Protein AF-A0A383D7Y0-F1 (afdb_monomer_lite)

Sequence (96 aa):
MDNLLLKRKNKIKFNSSTVINTIRDIKKNGDKALIKYEKKFGKNSIIFSRPKEIQKQIKNLDKKVKKSIDLAYNRIFQFHSKQKLKNIFYKDKLQN

Organism: NCBI:txid408172

pLDDT: mean 91.06, std 8.97, range [62.38, 98.69]

Secondary structure (DSSP, 8-state):
-HHHHHHHHHHT----HHHHHHHHHHHHHHHHHHHHHIIIII----SS--HHHHHHHHHHS-HHHHHHHHHHHHHHHHHHHTTPPPPP----TT--

InterPro domains:
  IPR012131 Histidinol dehydrogenase [PF00815] (9-88)
  IPR012131 Histidinol dehydrogenase [PTHR21256] (7-86)

Radius of gyration: 23.92 Å; chains: 1; bounding box: 66×49×41 Å

Foldseek 3Di:
DVVVVVVVVVVPPPPDPVVVVLVVCCVVPPVVSVQVVCCVPVVDNDPDDDPVNVVVVLVPDDPVVNVVVVVVVVVVCVVVVVVDDDDDDDQDPVRD

Structure (mmCIF, N/CA/C/O backbone):
data_AF-A0A383D7Y0-F1
#
_entry.id   AF-A0A383D7Y0-F1
#
loop_
_atom_site.group_PDB
_atom_site.id
_atom_site.type_symbol
_atom_site.label_atom_id
_atom_site.label_alt_id
_atom_site.label_comp_id
_atom_site.label_asym_id
_atom_site.label_entity_id
_atom_site.label_seq_id
_atom_site.pdbx_PDB_ins_code
_atom_site.Cartn_x
_atom_site.Cartn_y
_atom_site.Cartn_z
_atom_site.occupancy
_atom_site.B_iso_or_equiv
_atom_site.auth_seq_id
_atom_site.auth_comp_id
_atom_site.auth_asym_id
_atom_site.auth_atom_id
_atom_site.pdbx_PDB_model_num
ATOM 1 N N . MET A 1 1 ? -9.019 31.326 -16.646 1.00 62.44 1 MET A N 1
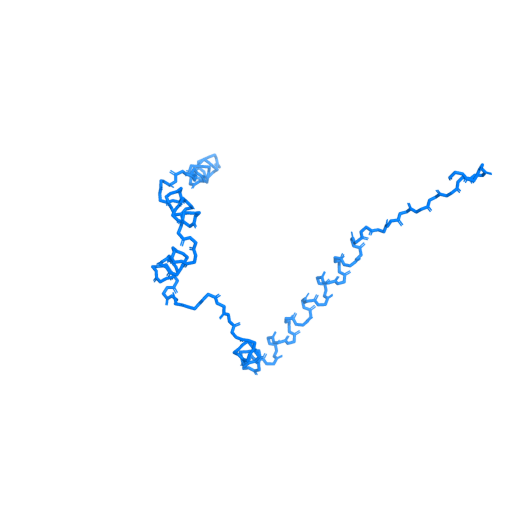ATOM 2 C CA . MET A 1 1 ? -8.112 30.254 -16.168 1.00 62.44 1 MET A CA 1
ATOM 3 C C . MET A 1 1 ? -7.850 30.381 -14.665 1.00 62.44 1 MET A C 1
ATOM 5 O O . MET A 1 1 ? -7.948 29.388 -13.948 1.00 62.44 1 MET A O 1
ATOM 9 N N . ASP A 1 2 ? -7.643 31.600 -14.162 1.00 73.81 2 ASP A N 1
ATOM 10 C CA . ASP A 1 2 ? -7.305 31.878 -12.754 1.00 73.81 2 ASP A CA 1
ATOM 11 C C . ASP A 1 2 ? -8.365 31.438 -11.746 1.00 73.81 2 ASP A C 1
ATOM 13 O O . ASP A 1 2 ? -8.038 30.946 -10.671 1.00 73.81 2 ASP A O 1
ATOM 17 N N . ASN A 1 3 ? -9.646 31.498 -12.118 1.00 84.94 3 ASN A N 1
ATOM 18 C CA . ASN A 1 3 ? -10.735 31.062 -11.245 1.00 84.94 3 ASN A CA 1
ATOM 19 C C . ASN A 1 3 ? -10.714 29.534 -10.990 1.00 84.94 3 ASN A C 1
ATOM 21 O O . ASN A 1 3 ? -11.070 29.072 -9.907 1.00 84.94 3 ASN A O 1
ATOM 25 N N . LEU A 1 4 ? -10.239 28.726 -11.951 1.00 88.38 4 LEU A N 1
ATOM 26 C CA . LEU A 1 4 ? -10.089 27.272 -11.783 1.00 88.38 4 LEU A CA 1
ATOM 27 C C . LEU A 1 4 ? -8.889 26.933 -10.886 1.00 88.38 4 LEU A C 1
ATOM 29 O O . LEU A 1 4 ? -8.998 26.093 -9.990 1.00 88.38 4 LEU A O 1
ATOM 33 N N . LEU A 1 5 ? -7.762 27.618 -11.096 1.00 89.19 5 LEU A N 1
ATOM 34 C CA . LEU A 1 5 ? -6.555 27.461 -10.281 1.00 89.19 5 LEU A CA 1
ATOM 35 C C . LEU A 1 5 ? -6.795 27.916 -8.835 1.00 89.19 5 LEU A C 1
ATOM 37 O O . LEU A 1 5 ? -6.401 27.225 -7.894 1.00 89.19 5 LEU A O 1
ATOM 41 N N . LEU A 1 6 ? -7.525 29.018 -8.649 1.00 87.88 6 LEU A N 1
ATOM 42 C CA . LEU A 1 6 ? -7.912 29.529 -7.338 1.00 87.88 6 LEU A CA 1
ATOM 43 C C . LEU A 1 6 ? -8.892 28.588 -6.623 1.00 87.88 6 LEU A C 1
ATOM 45 O O . LEU A 1 6 ? -8.700 28.293 -5.443 1.00 87.88 6 LEU A O 1
ATOM 49 N N . LYS A 1 7 ? -9.886 28.030 -7.331 1.00 85.56 7 LYS A N 1
ATOM 50 C CA . LYS A 1 7 ? -10.772 26.983 -6.784 1.00 85.56 7 LYS A CA 1
ATOM 51 C C . LYS A 1 7 ? -9.988 25.751 -6.331 1.00 85.56 7 LYS A C 1
ATOM 53 O O . LYS A 1 7 ? -10.223 25.254 -5.228 1.00 85.56 7 LYS A O 1
ATOM 58 N N . ARG A 1 8 ? -9.026 25.278 -7.134 1.00 83.06 8 ARG A N 1
ATOM 59 C CA . ARG A 1 8 ? -8.132 24.171 -6.756 1.00 83.06 8 ARG A CA 1
ATOM 60 C C . ARG A 1 8 ? -7.326 24.519 -5.501 1.00 83.06 8 ARG A C 1
ATOM 62 O O . ARG A 1 8 ? -7.324 23.730 -4.563 1.00 83.06 8 ARG A O 1
ATOM 69 N N . LYS A 1 9 ? -6.707 25.703 -5.446 1.00 81.50 9 LYS A N 1
ATOM 70 C CA . LYS A 1 9 ? -5.936 26.180 -4.284 1.00 81.50 9 LYS A CA 1
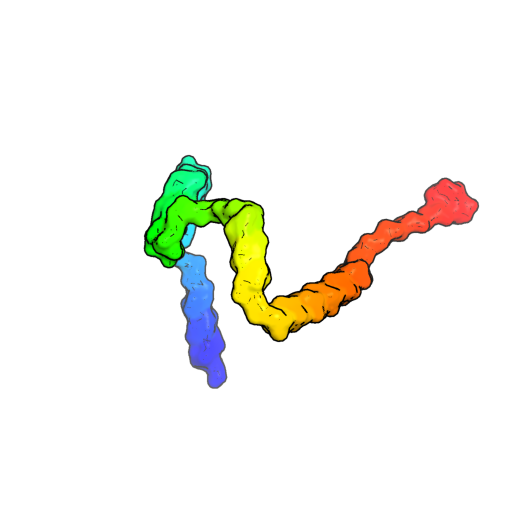ATOM 71 C C . LYS A 1 9 ? -6.785 26.241 -3.010 1.00 81.50 9 LYS A C 1
ATOM 73 O O . LYS A 1 9 ? -6.347 25.775 -1.963 1.00 81.50 9 LYS A O 1
ATOM 78 N N . ASN A 1 10 ? -8.014 26.746 -3.106 1.00 80.19 10 ASN A N 1
ATOM 79 C CA . ASN A 1 10 ? -8.921 26.867 -1.964 1.00 80.19 10 ASN A CA 1
ATOM 80 C C . ASN A 1 10 ? -9.431 25.507 -1.465 1.00 80.19 10 ASN A C 1
ATOM 82 O O . ASN A 1 10 ? -9.539 25.315 -0.257 1.00 80.19 10 ASN A O 1
ATOM 86 N N . LYS A 1 11 ? -9.656 24.533 -2.360 1.00 76.62 11 LYS A N 1
ATOM 87 C CA . LYS A 1 11 ? -9.995 23.146 -1.984 1.00 76.62 11 LYS A CA 1
ATOM 88 C C . LYS A 1 11 ? -8.848 22.426 -1.258 1.00 76.62 11 LYS A C 1
ATOM 90 O O . LYS A 1 11 ? -9.101 21.517 -0.477 1.00 76.62 11 LYS A O 1
ATOM 95 N N . ILE A 1 12 ? -7.599 22.830 -1.502 1.00 70.44 12 ILE A N 1
ATOM 96 C CA . ILE A 1 12 ? -6.390 22.237 -0.903 1.00 70.44 12 ILE A CA 1
ATOM 97 C C . ILE A 1 12 ? -6.103 22.791 0.508 1.00 70.44 12 ILE A C 1
ATOM 99 O O . ILE A 1 12 ? -5.175 22.322 1.160 1.00 70.44 12 ILE A O 1
ATOM 103 N N . LYS A 1 13 ? -6.885 23.742 1.048 1.00 67.00 13 LYS A N 1
ATOM 104 C CA . LYS A 1 13 ? -6.748 24.153 2.460 1.00 67.00 13 LYS A CA 1
ATOM 105 C C . LYS A 1 13 ? -7.157 23.002 3.400 1.00 67.00 13 LYS A C 1
ATOM 107 O O . LYS A 1 13 ? -8.279 22.929 3.890 1.00 67.00 13 LYS A O 1
ATOM 112 N N . PHE A 1 14 ? -6.214 22.096 3.647 1.00 62.50 14 PHE A N 1
ATOM 113 C CA . PHE A 1 14 ? -6.307 20.943 4.534 1.00 62.50 14 PHE A CA 1
ATOM 114 C C . PHE A 1 14 ? -6.059 21.373 5.979 1.00 62.50 14 PHE A C 1
ATOM 116 O O . PHE A 1 14 ? -4.988 21.153 6.519 1.00 62.50 14 PHE A O 1
ATOM 123 N N . ASN A 1 15 ? -7.058 21.981 6.613 1.00 62.38 15 ASN A N 1
ATOM 124 C CA . ASN A 1 15 ? -7.065 22.191 8.063 1.00 62.38 15 ASN A CA 1
ATOM 125 C C . ASN A 1 15 ? -8.424 21.785 8.635 1.00 62.38 15 ASN A C 1
ATOM 127 O O . ASN A 1 15 ? -9.086 22.541 9.340 1.00 62.38 15 ASN A O 1
ATOM 131 N N . SER A 1 16 ? -8.867 20.571 8.300 1.00 75.56 16 SER A N 1
ATOM 132 C CA . SER A 1 16 ? -10.018 19.992 8.980 1.00 75.56 16 SER A CA 1
ATOM 133 C C . SER A 1 16 ? -9.588 19.603 10.393 1.00 75.56 16 SER A C 1
ATOM 135 O O . SER A 1 16 ? -8.749 18.719 10.578 1.00 75.56 16 SER A O 1
ATOM 137 N N . SER A 1 17 ? -10.177 20.253 11.397 1.00 85.62 17 SER A N 1
ATOM 138 C CA . SER A 1 17 ? -10.040 19.896 12.814 1.00 85.62 17 SER A CA 1
ATOM 139 C C . SER A 1 17 ? -10.283 18.400 13.061 1.00 85.62 17 SER A C 1
ATOM 141 O O . SER A 1 17 ? -9.675 17.813 13.956 1.00 85.62 17 SER A O 1
ATOM 143 N N . THR A 1 18 ? -11.091 17.750 12.215 1.00 87.81 18 THR A N 1
ATOM 144 C CA . THR A 1 18 ? -11.315 16.302 12.214 1.00 87.81 18 THR A CA 1
ATOM 145 C C . THR A 1 18 ? -10.034 15.511 11.966 1.00 87.81 18 THR A C 1
ATOM 147 O O . THR A 1 18 ? -9.760 14.590 12.724 1.00 87.81 18 THR A O 1
ATOM 150 N N . VAL A 1 19 ? -9.222 15.877 10.966 1.00 90.88 19 VAL A N 1
ATOM 151 C CA . VAL A 1 19 ? -7.973 15.158 10.643 1.00 90.88 19 VAL A CA 1
ATOM 152 C C . VAL A 1 19 ? -6.998 15.244 11.813 1.00 90.88 19 VAL A C 1
ATOM 154 O O . VAL A 1 19 ? -6.446 14.233 12.241 1.00 90.88 19 VAL A O 1
ATOM 157 N N . ILE A 1 20 ? -6.843 16.440 12.384 1.00 93.12 20 ILE A N 1
ATOM 158 C CA . ILE A 1 20 ? -5.946 16.659 13.522 1.00 93.12 20 ILE A CA 1
ATOM 159 C C . ILE A 1 20 ? -6.413 15.838 14.733 1.00 93.12 20 ILE A C 1
ATOM 161 O O . ILE A 1 20 ? -5.604 15.183 15.392 1.00 93.12 20 ILE A O 1
ATOM 165 N N . ASN A 1 21 ? -7.717 15.826 15.013 1.00 94.62 21 ASN A N 1
ATOM 166 C CA . ASN A 1 21 ? -8.276 15.040 16.110 1.00 94.62 21 ASN A CA 1
ATOM 167 C C . ASN A 1 21 ? -8.121 13.533 15.880 1.00 94.62 21 ASN A C 1
ATOM 169 O O . ASN A 1 21 ? -7.766 12.825 16.817 1.00 94.62 21 ASN A O 1
ATOM 173 N N . THR A 1 22 ? -8.300 13.047 14.649 1.00 95.25 22 THR A N 1
ATOM 174 C CA . THR A 1 22 ? -8.056 11.644 14.287 1.00 95.25 22 THR A CA 1
ATOM 175 C C . THR A 1 22 ? -6.598 11.249 14.518 1.00 95.25 22 THR A C 1
ATOM 177 O O . THR A 1 22 ? -6.348 10.226 15.149 1.00 95.25 22 THR A O 1
ATOM 180 N N . ILE A 1 23 ? -5.630 12.071 14.095 1.00 95.81 23 ILE A N 1
ATOM 181 C CA . ILE A 1 23 ? -4.200 11.800 14.320 1.00 95.81 23 ILE A CA 1
ATOM 182 C C . ILE A 1 23 ? -3.872 11.780 15.820 1.00 95.81 23 ILE A C 1
ATOM 184 O O . ILE A 1 23 ? -3.189 10.868 16.283 1.00 95.81 23 ILE A O 1
ATOM 188 N N . ARG A 1 24 ? -4.373 12.750 16.602 1.00 97.00 24 ARG A N 1
ATOM 189 C CA . ARG A 1 24 ? -4.175 12.776 18.066 1.00 97.00 24 ARG A CA 1
ATOM 190 C C . ARG A 1 24 ? -4.776 11.545 18.746 1.00 97.00 24 A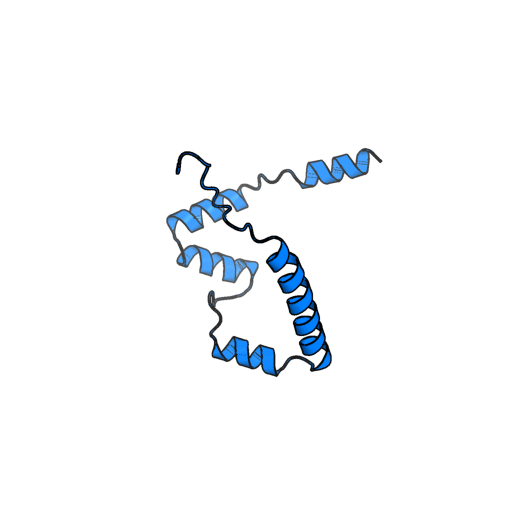RG A C 1
ATOM 192 O O . ARG A 1 24 ? -4.145 10.978 19.632 1.00 97.00 24 ARG A O 1
ATOM 199 N N . ASP A 1 25 ? -5.970 11.134 18.326 1.00 98.06 25 ASP A N 1
ATOM 200 C CA . ASP A 1 25 ? -6.659 9.947 18.837 1.00 98.06 25 ASP A CA 1
ATOM 201 C C . ASP A 1 25 ? -5.864 8.670 18.521 1.00 98.06 25 ASP A C 1
ATOM 203 O O . ASP A 1 25 ? -5.629 7.869 19.419 1.00 98.06 25 ASP A O 1
ATOM 207 N N . ILE A 1 26 ? -5.345 8.518 17.295 1.00 97.69 26 ILE A N 1
ATOM 208 C CA . ILE A 1 26 ? -4.471 7.391 16.916 1.00 97.69 26 ILE A CA 1
ATOM 209 C C . ILE A 1 26 ? -3.174 7.402 17.731 1.00 97.69 26 ILE A C 1
ATOM 211 O O . ILE A 1 26 ? -2.781 6.369 18.264 1.00 97.69 26 ILE A O 1
ATOM 215 N N . LYS A 1 27 ? -2.531 8.564 17.901 1.00 98.06 27 LYS A N 1
ATOM 216 C CA . LYS A 1 27 ? -1.300 8.679 18.699 1.00 98.06 27 LYS A CA 1
ATOM 217 C C . LYS A 1 27 ? -1.519 8.286 20.166 1.00 98.06 27 LYS A C 1
ATOM 219 O O . LYS A 1 27 ? -0.628 7.703 20.770 1.00 98.06 27 LYS A O 1
ATOM 224 N N . LYS A 1 28 ? -2.682 8.620 20.739 1.00 98.44 28 LYS A N 1
ATOM 225 C CA . LYS A 1 28 ? -3.018 8.325 22.141 1.00 98.44 28 LYS A CA 1
ATOM 226 C C . LYS A 1 28 ? -3.517 6.892 22.348 1.00 98.44 28 LYS A C 1
ATOM 228 O O . LYS A 1 28 ? -3.182 6.281 23.354 1.00 98.44 28 LYS A O 1
ATOM 233 N N . ASN A 1 29 ? -4.343 6.383 21.434 1.00 98.06 29 ASN A N 1
ATOM 234 C CA . ASN A 1 29 ? -5.125 5.157 21.631 1.00 98.06 29 ASN A CA 1
ATOM 235 C C . ASN A 1 29 ? -4.743 4.006 20.679 1.00 98.06 29 ASN A C 1
ATOM 237 O O . ASN A 1 29 ? -5.372 2.948 20.737 1.00 98.06 29 ASN A O 1
ATOM 241 N N . GLY A 1 30 ? -3.747 4.196 19.807 1.00 96.44 30 GLY A N 1
ATOM 242 C CA . GLY A 1 30 ? -3.170 3.163 18.941 1.00 96.44 30 GLY A CA 1
ATOM 243 C C . GLY A 1 30 ? -4.209 2.395 18.120 1.00 96.44 30 GLY A C 1
ATOM 244 O O . GLY A 1 30 ? -5.144 2.977 17.558 1.00 96.44 30 GLY A O 1
ATOM 245 N N . ASP A 1 31 ? -4.077 1.068 18.102 1.00 95.44 31 ASP A N 1
ATOM 246 C CA . ASP A 1 31 ? -4.924 0.162 17.316 1.00 95.44 31 ASP A CA 1
ATOM 247 C C . ASP A 1 31 ? -6.412 0.256 17.669 1.00 95.44 31 ASP A C 1
ATOM 249 O O . ASP A 1 31 ? -7.271 0.082 16.804 1.00 95.44 31 ASP A O 1
ATOM 253 N N . LYS A 1 32 ? -6.759 0.604 18.916 1.00 95.88 32 LYS A N 1
ATOM 254 C CA . LYS A 1 32 ? -8.163 0.800 19.307 1.00 95.88 32 LYS A CA 1
ATOM 255 C C . LYS A 1 32 ? -8.792 1.960 18.535 1.00 95.88 32 LYS A C 1
ATOM 257 O O . LYS A 1 32 ? -9.925 1.843 18.061 1.00 95.88 32 LYS A O 1
ATOM 262 N N . ALA A 1 33 ? -8.067 3.071 18.394 1.00 97.00 33 ALA A N 1
ATOM 263 C CA . ALA A 1 33 ? -8.506 4.187 17.563 1.00 97.00 33 ALA A CA 1
ATOM 264 C C . ALA A 1 33 ? -8.472 3.824 16.073 1.00 97.00 33 ALA A C 1
ATOM 266 O O . ALA A 1 33 ? -9.406 4.176 15.354 1.00 97.00 33 ALA A O 1
ATOM 267 N N . LEU A 1 34 ? -7.468 3.071 15.618 1.00 96.19 34 LEU A N 1
ATOM 268 C CA . LEU A 1 34 ? -7.401 2.602 14.233 1.00 96.19 34 LEU A CA 1
ATOM 269 C C . LEU A 1 34 ? -8.643 1.779 13.850 1.00 96.19 34 LEU A C 1
ATOM 271 O O . LEU A 1 34 ? -9.344 2.143 12.911 1.00 96.19 34 LEU A O 1
ATOM 275 N N . ILE A 1 35 ? -9.000 0.753 14.632 1.00 96.00 35 ILE A N 1
ATOM 276 C CA . ILE A 1 35 ? -10.200 -0.076 14.404 1.00 96.00 35 ILE A CA 1
ATOM 277 C C . ILE A 1 35 ? -11.475 0.775 14.443 1.00 96.00 35 ILE A C 1
ATOM 279 O O . ILE A 1 35 ? -12.390 0.570 13.645 1.00 96.00 35 ILE A O 1
ATOM 283 N N . LYS A 1 36 ? -11.561 1.742 15.365 1.00 96.12 36 LYS A N 1
ATOM 284 C CA . LYS A 1 36 ? -12.692 2.680 15.447 1.00 96.12 36 LYS A CA 1
ATOM 285 C C . LYS A 1 36 ? -12.865 3.460 14.138 1.00 96.12 36 LYS A C 1
ATOM 287 O O . LYS A 1 36 ? -13.994 3.586 13.662 1.00 96.12 36 LYS A O 1
ATOM 292 N N . TYR A 1 37 ? -11.783 3.980 13.557 1.00 96.25 37 TYR A N 1
ATOM 293 C CA . TYR A 1 37 ? -11.850 4.742 12.307 1.00 96.25 37 TYR A CA 1
ATOM 294 C C . TYR A 1 37 ? -12.038 3.854 11.070 1.00 96.25 37 TYR A C 1
ATOM 296 O O . TYR A 1 37 ? -12.810 4.232 10.190 1.00 96.25 37 TYR A O 1
ATOM 304 N N . GLU A 1 38 ? -11.456 2.654 11.042 1.00 95.81 38 GLU A N 1
ATOM 305 C CA . GLU A 1 38 ? -11.711 1.645 10.002 1.00 95.81 38 GLU A CA 1
ATOM 306 C C . GLU A 1 38 ? -13.188 1.242 9.949 1.00 95.81 38 GLU A C 1
ATOM 308 O O . GLU A 1 38 ? -13.799 1.227 8.880 1.00 95.81 38 GLU A O 1
ATOM 313 N N . LYS A 1 39 ? -13.821 1.024 11.108 1.00 95.69 39 LYS A N 1
ATOM 314 C CA . LYS A 1 39 ? -15.264 0.750 11.171 1.00 95.69 39 LYS A CA 1
ATOM 315 C C . LYS A 1 39 ? -16.086 1.933 10.668 1.00 95.69 39 LYS A C 1
ATOM 317 O O . LYS A 1 39 ? -17.058 1.738 9.944 1.00 95.69 39 LYS A O 1
ATOM 322 N N . LYS A 1 40 ? -15.697 3.156 11.044 1.00 94.81 40 LYS A N 1
ATOM 323 C CA . LYS A 1 40 ? -16.423 4.382 10.691 1.00 94.81 40 LYS A CA 1
ATOM 324 C C . LYS A 1 40 ? -16.374 4.687 9.193 1.00 94.81 40 LYS A C 1
ATOM 326 O O . LYS A 1 40 ? -17.398 5.060 8.630 1.00 94.81 40 LYS A O 1
ATOM 331 N N . PHE A 1 41 ? -15.202 4.581 8.571 1.00 94.06 41 PHE A N 1
ATOM 332 C CA . PHE A 1 41 ? -14.989 5.046 7.197 1.00 94.06 41 PHE A CA 1
ATOM 333 C C . PHE A 1 41 ? -14.865 3.907 6.183 1.00 94.06 41 PHE A C 1
ATOM 335 O O . PHE A 1 41 ? -15.387 4.025 5.079 1.00 94.06 41 PHE A O 1
ATOM 342 N N . GLY A 1 42 ? -14.213 2.805 6.556 1.00 92.31 42 GLY A N 1
ATOM 343 C CA . GLY A 1 42 ? -13.986 1.643 5.692 1.00 92.31 42 GLY A CA 1
ATOM 344 C C . GLY A 1 42 ? -15.005 0.517 5.869 1.00 92.31 42 GLY A C 1
ATOM 345 O O . GLY A 1 42 ? -14.959 -0.453 5.118 1.00 92.31 42 GLY A O 1
ATOM 346 N N . LYS A 1 43 ? -15.913 0.615 6.857 1.00 94.00 43 LYS A N 1
ATOM 347 C CA . LYS A 1 43 ? -16.829 -0.470 7.269 1.00 94.00 43 LYS A CA 1
ATOM 348 C C . LYS A 1 43 ? -16.091 -1.793 7.522 1.00 94.00 43 LYS A C 1
ATOM 350 O O . LYS A 1 43 ? -16.633 -2.871 7.299 1.00 94.00 43 LYS A O 1
ATOM 355 N N . ASN A 1 44 ? -14.851 -1.698 7.995 1.00 91.69 44 ASN A N 1
ATOM 356 C CA . ASN A 1 44 ? -13.949 -2.824 8.173 1.00 91.69 44 ASN A CA 1
ATOM 357 C C . ASN A 1 44 ? -13.564 -2.974 9.651 1.00 91.69 44 ASN A C 1
ATOM 359 O O . ASN A 1 44 ? -13.429 -1.996 10.384 1.00 91.69 44 ASN A O 1
ATOM 363 N N . SER A 1 45 ? -13.405 -4.214 10.101 1.00 89.44 45 SER A N 1
ATOM 364 C CA . SER A 1 45 ? -12.967 -4.556 11.457 1.00 89.44 45 SER A CA 1
ATOM 365 C C . SER A 1 45 ? -11.603 -5.248 11.491 1.00 89.44 45 SER A C 1
ATOM 367 O O . SER A 1 45 ? -11.068 -5.465 12.577 1.00 89.44 45 SER A O 1
ATOM 369 N N . ILE A 1 46 ? -11.039 -5.585 10.327 1.00 89.44 46 ILE A N 1
ATOM 370 C CA . ILE A 1 46 ? -9.803 -6.355 10.182 1.00 89.44 46 ILE A CA 1
ATOM 371 C C . ILE A 1 46 ? -8.699 -5.441 9.649 1.00 89.44 46 ILE A C 1
ATOM 373 O O . ILE A 1 46 ? -8.782 -4.960 8.526 1.00 89.44 46 ILE A O 1
ATOM 377 N N . ILE A 1 47 ? -7.632 -5.248 10.424 1.00 88.38 47 ILE A N 1
ATOM 378 C CA . ILE A 1 47 ? -6.495 -4.411 9.999 1.00 88.38 47 ILE A CA 1
ATOM 379 C C . ILE A 1 47 ? -5.526 -5.198 9.102 1.00 88.38 47 ILE A C 1
ATOM 381 O O . ILE A 1 47 ? -4.984 -4.661 8.140 1.00 88.38 47 ILE A O 1
ATOM 385 N N . PHE A 1 48 ? -5.327 -6.488 9.387 1.00 88.94 48 PHE A N 1
ATOM 386 C CA . PHE A 1 48 ? -4.352 -7.325 8.686 1.00 88.94 48 PHE A CA 1
ATOM 387 C C . PHE A 1 48 ? -5.024 -8.424 7.868 1.00 88.94 48 PHE A C 1
ATOM 389 O O . PHE A 1 48 ? -5.803 -9.226 8.386 1.00 88.94 48 PHE A O 1
A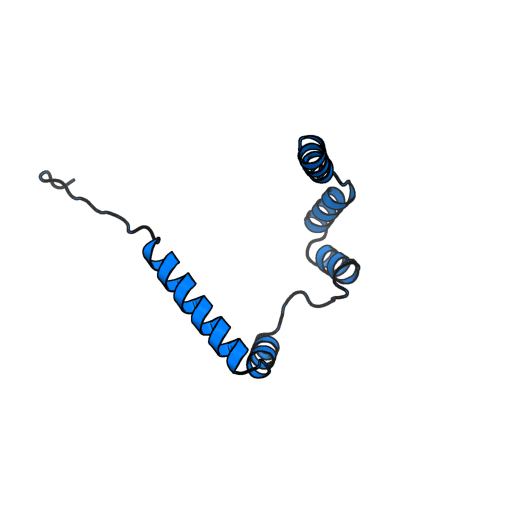TOM 396 N N . SER A 1 49 ? -4.662 -8.512 6.590 1.00 90.31 49 SER A N 1
ATOM 397 C CA . SER A 1 49 ? -5.071 -9.623 5.731 1.00 90.31 49 SER A CA 1
ATOM 398 C C . SER A 1 49 ? -4.220 -10.860 6.011 1.00 90.31 49 SER A C 1
ATOM 400 O O . SER A 1 49 ? -2.992 -10.795 6.028 1.00 90.31 49 SER A O 1
ATOM 402 N N . ARG A 1 50 ? -4.863 -12.017 6.201 1.00 94.12 50 ARG A N 1
ATOM 403 C CA . ARG A 1 50 ? -4.149 -13.286 6.402 1.00 94.12 50 ARG A CA 1
ATOM 404 C C . ARG A 1 50 ? -3.512 -13.737 5.079 1.00 94.12 50 ARG A C 1
ATOM 406 O O . ARG A 1 50 ? -4.193 -13.678 4.055 1.00 94.12 50 ARG A O 1
ATOM 413 N N . PRO A 1 51 ? -2.286 -14.295 5.072 1.00 95.38 51 PRO A N 1
ATOM 414 C CA . PRO A 1 51 ? -1.636 -14.762 3.841 1.00 95.38 51 PRO A CA 1
ATOM 415 C C . PRO A 1 51 ? -2.495 -15.723 3.003 1.00 95.38 51 PRO A C 1
ATOM 417 O O . PRO A 1 51 ? -2.517 -15.638 1.777 1.00 95.38 51 PRO A O 1
ATOM 420 N N . LYS A 1 52 ? -3.268 -16.595 3.667 1.00 96.25 52 LYS A N 1
ATOM 421 C CA . LYS A 1 52 ? -4.209 -17.517 3.010 1.00 96.25 52 LYS A CA 1
ATOM 422 C C . LYS A 1 52 ? -5.314 -16.788 2.236 1.00 96.25 52 LYS A C 1
ATOM 424 O O . LYS A 1 52 ? -5.630 -17.187 1.118 1.00 96.25 52 LYS A O 1
ATOM 429 N N . GLU A 1 53 ? -5.869 -15.716 2.803 1.00 94.44 53 GLU A N 1
ATOM 430 C CA . GLU A 1 53 ? -6.895 -14.900 2.139 1.00 94.44 53 GLU A CA 1
ATOM 431 C C . GLU A 1 53 ? -6.307 -14.195 0.918 1.00 94.44 53 GLU A C 1
ATOM 433 O O . GLU A 1 53 ? -6.881 -14.258 -0.164 1.00 94.44 53 GLU A O 1
ATOM 438 N N . ILE A 1 54 ? -5.108 -13.619 1.053 1.00 95.69 54 ILE A N 1
ATOM 439 C CA . ILE A 1 54 ? -4.399 -12.973 -0.061 1.00 95.69 54 ILE A CA 1
ATOM 440 C C . ILE A 1 54 ? -4.192 -13.973 -1.207 1.00 95.69 54 ILE A C 1
ATOM 442 O O . ILE A 1 54 ? -4.530 -13.691 -2.355 1.00 95.69 54 ILE A O 1
ATOM 446 N N . GLN A 1 55 ? -3.700 -15.176 -0.900 1.00 96.38 55 GLN A N 1
ATOM 447 C CA . GLN A 1 55 ? -3.482 -16.210 -1.908 1.00 96.38 55 GLN A CA 1
ATOM 448 C C . GLN A 1 55 ? -4.790 -16.645 -2.586 1.00 96.38 55 GLN A C 1
ATOM 450 O O . GLN A 1 55 ? -4.806 -16.864 -3.798 1.00 96.38 55 GLN A O 1
ATOM 455 N N . LYS A 1 56 ? -5.885 -16.762 -1.825 1.00 97.00 56 LYS A N 1
ATOM 456 C CA . LYS A 1 56 ? -7.216 -17.074 -2.361 1.00 97.00 56 LYS A CA 1
ATOM 457 C C . LYS A 1 56 ? -7.681 -15.996 -3.340 1.00 97.00 56 LYS A C 1
ATOM 459 O O . LYS A 1 56 ? -8.081 -16.332 -4.449 1.00 97.00 56 LYS A O 1
ATOM 464 N N . GLN A 1 57 ? -7.560 -14.719 -2.974 1.00 95.88 57 GLN A N 1
ATOM 465 C CA . GLN A 1 57 ? -7.923 -13.607 -3.858 1.00 95.88 57 GLN A CA 1
ATOM 466 C C . GLN A 1 57 ? -7.083 -13.608 -5.142 1.00 95.88 57 GLN A C 1
ATOM 468 O O . GLN A 1 57 ? -7.634 -13.499 -6.233 1.00 95.88 57 GLN A O 1
ATOM 473 N N . ILE A 1 58 ? -5.767 -13.836 -5.040 1.00 95.94 58 ILE A N 1
ATOM 474 C CA . ILE A 1 58 ? -4.877 -13.918 -6.211 1.00 95.94 58 ILE A CA 1
ATOM 475 C C . ILE A 1 58 ? -5.274 -15.065 -7.150 1.00 95.94 58 ILE A C 1
ATOM 477 O O . ILE A 1 58 ? -5.199 -14.916 -8.369 1.00 95.94 58 ILE A O 1
ATOM 481 N N . LYS A 1 59 ? -5.681 -16.219 -6.606 1.00 95.88 59 LYS A N 1
ATOM 482 C CA . LYS A 1 59 ? -6.130 -17.372 -7.406 1.00 95.88 59 LYS A CA 1
ATOM 483 C C . LYS A 1 59 ? -7.444 -17.103 -8.143 1.00 95.88 59 LYS A C 1
ATOM 485 O O . LYS A 1 59 ? -7.627 -17.646 -9.225 1.00 95.88 59 LYS A O 1
ATOM 490 N N . ASN A 1 60 ? -8.315 -16.272 -7.575 1.00 97.31 60 ASN A N 1
ATOM 491 C CA . ASN A 1 60 ? -9.626 -15.950 -8.140 1.00 97.31 60 ASN A CA 1
ATOM 492 C C . ASN A 1 60 ? -9.583 -14.859 -9.224 1.00 97.31 60 ASN A C 1
ATOM 494 O O . ASN A 1 60 ? -10.601 -14.601 -9.862 1.00 97.31 60 ASN A O 1
ATOM 498 N N . LEU A 1 61 ? -8.440 -14.197 -9.428 1.00 97.31 61 LEU A N 1
ATOM 499 C CA . LEU A 1 61 ? -8.287 -13.192 -10.478 1.00 97.31 61 LEU A CA 1
ATOM 500 C C . LEU A 1 61 ? -8.374 -13.823 -11.871 1.00 97.31 61 LEU A C 1
ATOM 502 O O . LEU A 1 61 ? -7.826 -14.898 -12.122 1.00 97.31 61 LEU A O 1
ATOM 506 N N . ASP A 1 62 ? -8.981 -13.090 -12.805 1.00 98.12 62 ASP A N 1
ATOM 507 C CA . ASP A 1 62 ? -8.950 -13.451 -14.218 1.00 98.12 62 ASP A CA 1
ATOM 508 C C . ASP A 1 62 ? -7.503 -13.619 -14.720 1.00 98.12 62 ASP A C 1
ATOM 510 O O . ASP A 1 62 ? -6.585 -12.867 -14.371 1.00 98.12 62 ASP A O 1
ATOM 514 N N . LYS A 1 63 ? -7.298 -14.611 -15.591 1.00 97.81 63 LYS A N 1
ATOM 515 C CA . LYS A 1 63 ? -5.968 -14.978 -16.084 1.00 97.81 63 LYS A CA 1
ATOM 516 C C . LYS A 1 63 ? -5.315 -13.854 -16.890 1.00 97.81 63 LYS A C 1
ATOM 518 O O . LYS A 1 63 ? -4.093 -13.710 -16.819 1.00 97.81 63 LYS A O 1
ATOM 523 N N . LYS A 1 64 ? -6.079 -13.076 -17.668 1.00 98.19 64 LYS A N 1
ATOM 524 C CA . LYS A 1 64 ? -5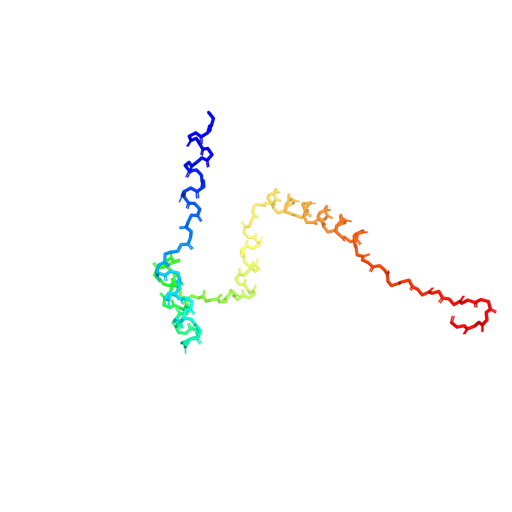.535 -11.934 -18.422 1.00 98.19 64 LYS A CA 1
ATOM 525 C C . LYS A 1 64 ? -5.152 -10.813 -17.465 1.00 98.19 64 LYS A C 1
ATOM 527 O O . LYS A 1 64 ? -4.054 -10.283 -17.592 1.00 98.19 64 LYS A O 1
ATOM 532 N N . VAL A 1 65 ? -5.993 -10.518 -16.472 1.00 98.19 65 VAL A N 1
ATOM 533 C CA . VAL A 1 65 ? -5.683 -9.524 -15.429 1.00 98.19 65 VAL A CA 1
ATOM 534 C C . VAL A 1 65 ? -4.394 -9.890 -14.693 1.00 98.19 65 VAL A C 1
ATOM 536 O O . VAL A 1 65 ? -3.498 -9.054 -14.588 1.00 98.19 65 VAL A O 1
ATOM 539 N N . LYS A 1 66 ? -4.246 -11.151 -14.266 1.00 97.94 66 LYS A N 1
ATOM 540 C CA . LYS A 1 66 ? -3.028 -11.627 -13.598 1.00 97.94 66 LYS A CA 1
ATOM 541 C C . LYS A 1 66 ? -1.780 -11.424 -14.462 1.00 97.94 66 LYS A C 1
ATOM 543 O O . LYS A 1 66 ? -0.815 -10.824 -14.004 1.00 97.94 66 LYS A O 1
ATOM 548 N N . LYS A 1 67 ? -1.832 -11.836 -15.734 1.00 98.12 67 LYS A N 1
ATOM 549 C CA . LYS A 1 67 ? -0.724 -11.640 -16.686 1.00 98.12 67 LYS A CA 1
ATOM 550 C C . LYS A 1 67 ? -0.364 -10.165 -16.877 1.00 98.12 67 LYS A C 1
ATOM 55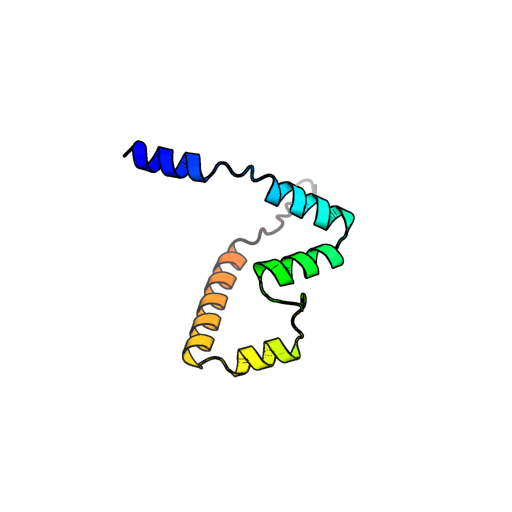2 O O . LYS A 1 67 ? 0.815 -9.836 -16.967 1.00 98.12 67 LYS A O 1
ATOM 557 N N . SER A 1 68 ? -1.357 -9.280 -16.940 1.00 98.50 68 SER A N 1
ATOM 558 C CA . SER A 1 68 ? -1.129 -7.838 -17.072 1.00 98.50 68 SER A CA 1
ATOM 559 C C . SER A 1 68 ? -0.449 -7.246 -15.836 1.00 98.50 68 SER A C 1
ATOM 561 O O . SER A 1 68 ? 0.457 -6.426 -15.981 1.00 98.50 68 SER A O 1
ATOM 563 N N . ILE A 1 69 ? -0.838 -7.685 -14.632 1.00 98.31 69 ILE A N 1
ATOM 564 C CA . ILE A 1 69 ? -0.180 -7.289 -13.377 1.00 98.31 69 ILE A CA 1
ATOM 565 C C . ILE A 1 69 ? 1.274 -7.780 -13.362 1.00 98.31 69 ILE A C 1
ATOM 567 O O . ILE A 1 69 ? 2.170 -6.985 -13.085 1.00 98.31 69 ILE A O 1
ATOM 571 N N . ASP A 1 70 ? 1.521 -9.042 -13.730 1.00 98.25 70 ASP A N 1
ATOM 572 C CA . ASP A 1 70 ? 2.874 -9.618 -13.788 1.00 98.25 70 ASP A CA 1
ATOM 573 C C . ASP A 1 70 ? 3.770 -8.859 -14.788 1.00 98.25 70 ASP A C 1
ATOM 575 O O . ASP A 1 70 ? 4.927 -8.543 -14.499 1.00 98.25 70 ASP A O 1
ATOM 579 N N . LEU A 1 71 ? 3.229 -8.495 -15.957 1.00 98.62 71 LEU A N 1
ATOM 580 C CA . LEU A 1 71 ? 3.937 -7.687 -16.952 1.00 98.62 71 LEU A CA 1
ATOM 581 C C . LEU A 1 71 ? 4.279 -6.289 -16.415 1.00 98.62 71 LEU A C 1
ATOM 583 O O . LEU A 1 71 ? 5.411 -5.827 -16.580 1.00 98.62 71 LEU A O 1
ATOM 587 N N . ALA A 1 72 ? 3.319 -5.614 -15.776 1.00 98.69 72 ALA A N 1
ATOM 588 C CA . ALA A 1 72 ? 3.533 -4.294 -15.189 1.00 98.69 72 ALA A CA 1
ATOM 589 C C . ALA A 1 72 ? 4.598 -4.342 -14.085 1.00 98.69 72 ALA A C 1
ATOM 591 O O . ALA A 1 72 ? 5.531 -3.536 -14.101 1.00 98.69 72 ALA A O 1
ATOM 592 N N . TYR A 1 73 ? 4.509 -5.328 -13.186 1.00 98.62 73 TYR A N 1
ATOM 593 C CA . TYR A 1 73 ? 5.492 -5.561 -12.131 1.00 98.62 73 TYR A CA 1
ATOM 594 C C . TYR A 1 73 ? 6.905 -5.703 -12.704 1.00 98.62 73 TYR A C 1
ATOM 596 O O . TYR A 1 73 ? 7.804 -4.972 -12.291 1.00 98.62 73 TYR A O 1
ATOM 604 N N . ASN A 1 74 ? 7.094 -6.571 -13.704 1.00 98.69 74 ASN A N 1
ATOM 605 C CA . ASN A 1 74 ? 8.408 -6.810 -14.301 1.00 98.69 74 ASN A CA 1
ATOM 606 C C . ASN A 1 74 ? 9.020 -5.532 -14.887 1.00 98.69 74 ASN A C 1
ATOM 608 O O . ASN A 1 74 ? 10.202 -5.262 -14.678 1.00 98.69 74 ASN A O 1
ATOM 612 N N . ARG A 1 75 ? 8.221 -4.707 -15.574 1.00 98.62 75 ARG A N 1
ATOM 613 C CA . ARG A 1 75 ? 8.696 -3.446 -16.168 1.00 98.62 75 ARG A CA 1
ATOM 614 C C . ARG A 1 75 ? 9.076 -2.418 -15.105 1.00 98.62 75 ARG A C 1
ATOM 616 O O . ARG A 1 75 ? 10.145 -1.820 -15.202 1.00 98.62 75 ARG A O 1
ATOM 623 N N . ILE A 1 76 ? 8.225 -2.232 -14.092 1.00 98.56 76 ILE A N 1
ATOM 624 C CA . ILE A 1 76 ? 8.472 -1.298 -12.982 1.00 98.56 76 ILE A CA 1
ATOM 625 C C . ILE A 1 76 ? 9.721 -1.733 -12.208 1.00 98.56 76 ILE A C 1
ATOM 627 O O . ILE A 1 76 ? 10.611 -0.922 -11.950 1.00 98.56 76 ILE A O 1
ATOM 631 N N . PHE A 1 77 ? 9.834 -3.026 -11.899 1.00 98.25 77 PHE A N 1
ATOM 632 C CA . PHE A 1 77 ? 10.983 -3.586 -11.198 1.00 98.25 77 PHE A CA 1
ATOM 633 C C . PHE A 1 77 ? 12.284 -3.407 -11.987 1.00 98.25 77 PHE A C 1
ATOM 635 O O . PHE A 1 77 ? 13.268 -2.927 -11.431 1.00 98.25 77 PHE A O 1
ATOM 642 N N . GLN A 1 78 ? 12.296 -3.741 -13.282 1.00 98.25 78 GLN A N 1
ATOM 643 C CA . GLN A 1 78 ? 13.473 -3.568 -14.142 1.00 98.25 78 GLN A CA 1
ATOM 644 C C . GLN A 1 78 ? 13.881 -2.101 -14.305 1.00 98.25 78 GLN A C 1
ATOM 646 O O . GLN A 1 78 ? 15.065 -1.802 -14.441 1.00 98.25 78 GLN A O 1
ATOM 651 N N . PHE A 1 79 ? 12.918 -1.182 -14.319 1.00 98.19 79 PHE A N 1
ATOM 652 C CA . PHE A 1 79 ? 13.203 0.245 -14.383 1.00 98.19 79 PHE A CA 1
ATOM 653 C C . PHE A 1 79 ? 13.868 0.736 -13.090 1.00 98.19 79 PHE A C 1
ATOM 655 O O . PHE A 1 79 ? 14.952 1.315 -13.139 1.00 98.19 79 PHE A O 1
ATOM 662 N N . HIS A 1 80 ? 13.280 0.441 -11.927 1.00 96.94 80 HIS A N 1
ATOM 663 C CA . HIS A 1 80 ? 13.834 0.876 -10.643 1.00 96.94 80 HIS A CA 1
ATOM 664 C C . HIS A 1 80 ? 15.106 0.126 -10.237 1.00 96.94 80 HIS A C 1
ATOM 666 O O . HIS A 1 80 ? 15.946 0.690 -9.538 1.00 96.94 80 HIS A O 1
ATOM 672 N N . SER A 1 81 ? 15.312 -1.116 -10.685 1.00 96.25 81 SER A N 1
ATOM 673 C CA . SER A 1 81 ? 16.554 -1.846 -10.401 1.00 96.25 81 SER A CA 1
ATOM 674 C C . SER A 1 81 ? 17.779 -1.158 -11.008 1.00 96.25 81 SER A C 1
ATOM 676 O O . SER A 1 81 ? 18.842 -1.170 -10.392 1.00 96.25 81 SER A O 1
ATOM 678 N N . LYS A 1 82 ? 17.615 -0.486 -12.156 1.00 95.00 82 LYS A N 1
ATOM 679 C CA . LYS A 1 82 ? 18.657 0.329 -12.803 1.00 95.00 82 LYS A CA 1
ATOM 680 C C . LYS A 1 82 ? 18.945 1.645 -12.074 1.00 95.00 82 LYS A C 1
ATOM 682 O O . LYS A 1 82 ? 20.009 2.214 -12.276 1.00 95.00 82 LYS A O 1
ATOM 687 N N . GLN A 1 83 ? 18.021 2.121 -11.237 1.00 93.88 83 GLN A N 1
ATOM 688 C CA . GLN A 1 83 ? 18.175 3.346 -10.441 1.00 93.88 83 GLN A CA 1
ATOM 689 C C . GLN A 1 83 ? 18.848 3.101 -9.086 1.00 93.88 83 GLN A C 1
ATOM 691 O O . GLN A 1 83 ? 19.124 4.052 -8.358 1.00 93.88 83 GLN A O 1
ATOM 696 N N . LYS A 1 84 ? 19.088 1.837 -8.711 1.00 91.69 84 LYS A N 1
ATOM 697 C CA . LYS A 1 84 ? 19.760 1.519 -7.452 1.00 91.69 84 LYS A CA 1
ATOM 698 C C . LYS A 1 84 ? 21.181 2.067 -7.481 1.00 91.69 84 LYS A C 1
ATOM 700 O O . LYS A 1 84 ? 21.982 1.692 -8.338 1.00 91.69 84 LYS A O 1
ATOM 705 N N . LEU A 1 85 ? 21.478 2.930 -6.514 1.00 89.62 85 LEU A N 1
ATOM 706 C CA . LEU A 1 85 ? 22.821 3.447 -6.299 1.00 89.62 85 LEU A CA 1
ATOM 707 C C . LEU A 1 85 ? 23.769 2.274 -6.042 1.00 89.62 85 LEU A C 1
ATOM 709 O O . LEU A 1 85 ? 23.471 1.380 -5.249 1.00 89.62 85 LEU A O 1
ATOM 713 N N . LYS A 1 86 ? 24.907 2.279 -6.733 1.00 86.38 86 LYS A N 1
ATOM 714 C CA . LYS A 1 86 ? 26.026 1.398 -6.416 1.00 86.38 86 LYS A CA 1
ATOM 715 C C . LYS A 1 86 ? 27.013 2.202 -5.592 1.00 86.38 86 LYS A C 1
ATOM 717 O O . LYS A 1 86 ? 27.348 3.322 -5.972 1.00 86.38 86 LYS A O 1
ATOM 722 N N . ASN A 1 87 ? 27.476 1.625 -4.489 1.00 86.50 87 ASN A N 1
ATOM 723 C CA . ASN A 1 87 ? 28.601 2.193 -3.761 1.00 86.50 87 ASN A CA 1
ATOM 724 C C . ASN A 1 87 ? 29.807 2.210 -4.706 1.00 86.50 87 ASN A C 1
ATOM 726 O O . ASN A 1 87 ? 30.121 1.192 -5.326 1.00 86.50 87 ASN A O 1
ATOM 730 N N . ILE A 1 88 ? 30.442 3.369 -4.841 1.00 84.19 88 ILE A N 1
ATOM 731 C CA . ILE A 1 88 ? 31.665 3.527 -5.619 1.00 84.19 88 ILE A CA 1
ATOM 732 C C . ILE A 1 88 ? 32.805 3.538 -4.610 1.00 84.19 88 ILE A C 1
ATOM 734 O O . ILE A 1 88 ? 32.853 4.409 -3.746 1.00 84.19 88 ILE A O 1
ATOM 738 N N . PHE A 1 89 ? 33.698 2.559 -4.712 1.00 82.81 89 PHE A N 1
ATOM 739 C CA . PHE A 1 89 ? 34.942 2.528 -3.954 1.00 82.81 89 PHE A CA 1
ATOM 740 C C . PHE A 1 89 ? 36.071 2.897 -4.909 1.00 82.81 89 PHE A C 1
ATOM 742 O O . PHE A 1 89 ? 36.227 2.273 -5.959 1.00 82.81 89 PHE A O 1
ATOM 749 N N . TYR A 1 90 ? 36.826 3.929 -4.557 1.00 84.88 90 TYR A N 1
ATOM 750 C CA . TYR A 1 90 ? 38.014 4.355 -5.278 1.00 84.88 90 TYR A CA 1
ATOM 751 C C . TYR A 1 90 ? 39.174 4.325 -4.293 1.00 84.88 90 TYR A C 1
ATOM 753 O O . TYR A 1 90 ? 39.039 4.862 -3.198 1.00 84.88 90 TYR A O 1
ATOM 761 N N . LYS A 1 91 ? 40.267 3.673 -4.687 1.00 85.19 91 LYS A N 1
ATOM 762 C CA . LYS A 1 91 ? 41.531 3.692 -3.957 1.00 85.19 91 LYS A CA 1
ATOM 763 C C . LYS A 1 91 ? 42.541 4.425 -4.824 1.00 85.19 91 LYS A C 1
ATOM 765 O O . LYS A 1 91 ? 42.698 4.074 -5.997 1.00 85.19 91 LYS A O 1
ATOM 770 N N . ASP A 1 92 ? 43.158 5.467 -4.289 1.00 87.75 92 ASP A N 1
ATOM 771 C CA . ASP A 1 92 ? 44.089 6.284 -5.064 1.00 87.75 92 ASP A CA 1
ATOM 772 C C . ASP A 1 92 ? 45.462 5.597 -5.247 1.00 87.75 92 ASP A C 1
ATOM 774 O O . ASP A 1 92 ? 45.735 4.509 -4.729 1.00 87.75 92 ASP A O 1
ATOM 778 N N . LYS A 1 93 ? 46.360 6.238 -6.009 1.00 88.88 93 LYS A N 1
ATOM 779 C CA . LYS A 1 93 ? 47.732 5.739 -6.234 1.00 88.88 93 LYS A CA 1
ATOM 780 C C . LYS A 1 93 ? 48.597 5.742 -4.966 1.00 88.88 93 LYS A C 1
ATOM 782 O O . LYS A 1 93 ? 49.622 5.068 -4.948 1.00 88.88 93 LYS A O 1
ATOM 787 N N . LEU A 1 94 ? 48.204 6.500 -3.942 1.00 91.38 94 LEU A N 1
ATOM 788 C CA . LEU A 1 94 ? 48.850 6.569 -2.630 1.00 91.38 94 LEU A CA 1
ATOM 789 C C . LEU A 1 94 ? 48.259 5.550 -1.641 1.00 91.38 94 LEU A C 1
ATOM 791 O O . LEU A 1 94 ? 48.678 5.507 -0.490 1.00 91.38 94 LEU A O 1
ATOM 795 N N . GLN A 1 95 ? 47.349 4.691 -2.108 1.00 78.06 95 GLN A N 1
ATOM 796 C CA . GLN A 1 95 ? 46.650 3.674 -1.336 1.00 78.06 95 GLN A CA 1
ATOM 797 C C . GLN A 1 95 ? 45.667 4.185 -0.267 1.00 78.06 95 GLN A C 1
ATOM 799 O O . GLN A 1 95 ? 45.344 3.414 0.643 1.00 78.06 95 GLN A O 1
ATOM 804 N N . ASN A 1 96 ? 45.141 5.404 -0.400 1.00 64.44 96 ASN A N 1
ATOM 805 C CA . ASN A 1 96 ? 44.028 5.883 0.432 1.00 64.44 96 ASN A CA 1
ATOM 806 C C . ASN A 1 96 ? 42.675 5.438 -0.123 1.00 64.44 96 ASN A C 1
ATOM 808 O O . ASN A 1 96 ? 42.519 5.452 -1.369 1.00 64.44 96 ASN A O 1
#